Protein AF-A0A4Y2PPZ9-F1 (afdb_monomer_lite)

Foldseek 3Di:
DDDDDPPPPPDPPDPPPPCPVVVVVVVVVVVVVVVVVVVVVCPVVDPDPPVVVVVVVVVVVVVVVVVPDDDD

pLDDT: mean 77.6, std 11.66, range [53.66, 95.19]

Structure (mmCIF, N/CA/C/O backbone):
data_AF-A0A4Y2PPZ9-F1
#
_entry.id   AF-A0A4Y2PPZ9-F1
#
loop_
_atom_site.group_PDB
_atom_site.id
_atom_site.type_symbol
_atom_site.label_atom_id
_atom_site.label_alt_id
_atom_site.label_comp_id
_atom_site.label_asym_id
_atom_site.label_entity_id
_atom_site.label_seq_id
_atom_site.pdbx_PDB_ins_code
_atom_site.Cartn_x
_atom_site.Cartn_y
_atom_site.Cartn_z
_atom_site.occupancy
_atom_site.B_iso_or_equiv
_atom_site.auth_seq_id
_atom_site.auth_comp_id
_atom_site.auth_asym_id
_atom_site.auth_atom_id
_atom_site.pdbx_PDB_model_num
ATOM 1 N N . MET A 1 1 ? 25.278 20.725 -63.717 1.00 54.88 1 MET A N 1
ATOM 2 C CA . MET A 1 1 ? 25.488 19.742 -62.633 1.00 54.88 1 MET A CA 1
ATOM 3 C C . MET A 1 1 ? 24.590 20.099 -61.464 1.00 54.88 1 MET A C 1
ATOM 5 O O . MET A 1 1 ? 24.795 21.155 -60.881 1.00 54.88 1 MET A O 1
ATOM 9 N N . SER A 1 2 ? 23.616 19.246 -61.136 1.00 53.66 2 SER A N 1
ATOM 10 C CA . SER A 1 2 ? 22.848 19.314 -59.882 1.00 53.66 2 SER A CA 1
ATOM 11 C C . SER A 1 2 ? 22.331 17.908 -59.563 1.00 53.66 2 SER A C 1
ATOM 13 O O . SER A 1 2 ? 21.300 17.487 -60.080 1.00 53.66 2 SER A O 1
ATOM 15 N N . ALA A 1 3 ? 23.091 17.141 -58.780 1.00 56.81 3 ALA A N 1
ATOM 16 C CA . ALA A 1 3 ? 22.659 15.837 -58.285 1.00 56.81 3 ALA A CA 1
ATOM 17 C C . ALA A 1 3 ? 21.895 16.050 -56.971 1.00 56.81 3 ALA A C 1
ATOM 19 O O . ALA A 1 3 ? 22.501 16.332 -55.939 1.00 56.81 3 ALA A O 1
ATOM 20 N N . LEU A 1 4 ? 20.564 15.962 -57.031 1.00 61.47 4 LEU A N 1
ATOM 21 C CA . LEU A 1 4 ? 19.683 16.021 -55.866 1.00 61.47 4 LEU A CA 1
ATOM 22 C C . LEU A 1 4 ? 19.824 14.714 -55.075 1.00 61.47 4 LEU A C 1
ATOM 24 O O . LEU A 1 4 ? 19.378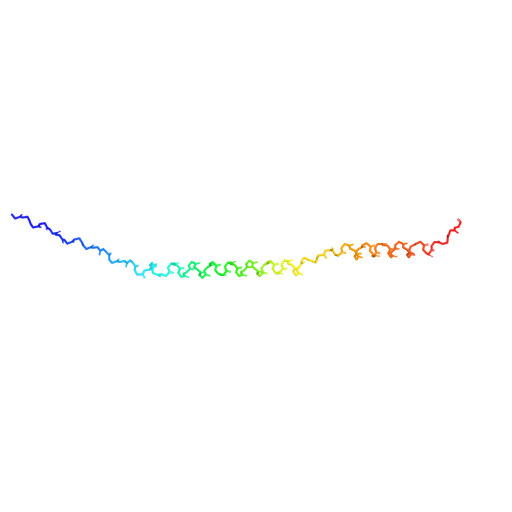 13.650 -55.504 1.00 61.47 4 LEU A O 1
ATOM 28 N N . HIS A 1 5 ? 20.482 14.793 -53.928 1.00 57.31 5 HIS A N 1
ATOM 29 C CA . HIS A 1 5 ? 20.728 13.676 -53.023 1.00 57.31 5 HIS A CA 1
ATOM 30 C C . HIS A 1 5 ? 19.403 13.248 -52.376 1.00 57.31 5 HIS A C 1
ATOM 32 O O . HIS A 1 5 ? 18.937 13.857 -51.415 1.00 57.31 5 HIS A O 1
ATOM 38 N N . LYS A 1 6 ? 18.800 12.164 -52.881 1.00 63.56 6 LYS A N 1
ATOM 39 C CA . LYS A 1 6 ? 17.734 11.412 -52.193 1.00 63.56 6 LYS A CA 1
ATOM 40 C C . LYS A 1 6 ? 18.324 10.557 -51.063 1.00 63.56 6 LYS A C 1
ATOM 42 O O . LYS A 1 6 ? 18.153 9.346 -51.028 1.00 63.56 6 LYS A O 1
ATOM 47 N N . GLY A 1 7 ? 19.075 11.196 -50.175 1.00 61.38 7 GLY A N 1
ATOM 48 C CA . GLY A 1 7 ? 19.711 10.581 -49.015 1.00 61.38 7 GLY A CA 1
ATOM 49 C C . GLY A 1 7 ? 19.141 11.170 -47.736 1.00 61.38 7 GLY A C 1
ATOM 50 O O . GLY A 1 7 ? 19.883 11.710 -46.925 1.00 61.38 7 GLY A O 1
ATOM 51 N N . GLY A 1 8 ? 17.815 11.154 -47.590 1.00 62.03 8 GLY A N 1
ATOM 52 C CA . GLY A 1 8 ? 17.188 11.472 -46.314 1.00 62.03 8 GLY A CA 1
ATOM 53 C C . GLY A 1 8 ? 17.465 10.329 -45.350 1.00 62.03 8 GLY A C 1
ATOM 54 O O . GLY A 1 8 ? 16.705 9.367 -45.312 1.00 62.03 8 GLY A O 1
ATOM 55 N N . THR A 1 9 ? 18.574 10.402 -44.617 1.00 68.12 9 THR A N 1
ATOM 56 C CA . THR A 1 9 ? 18.848 9.507 -43.492 1.00 68.12 9 THR A CA 1
ATOM 57 C C . THR A 1 9 ? 17.742 9.710 -42.462 1.00 68.12 9 THR A C 1
ATOM 59 O O . THR A 1 9 ? 17.767 10.673 -41.695 1.00 68.12 9 THR A O 1
ATOM 62 N N . LEU A 1 10 ? 16.740 8.828 -42.463 1.00 67.81 10 LEU A N 1
ATOM 63 C CA . LEU A 1 10 ? 15.800 8.731 -41.355 1.00 67.81 10 LEU A CA 1
ATOM 64 C C . LEU A 1 10 ? 16.611 8.286 -40.140 1.00 67.81 10 LEU A C 1
ATOM 66 O O . LEU A 1 10 ? 17.240 7.227 -40.155 1.00 67.81 10 LEU A O 1
ATOM 70 N N . LYS A 1 11 ? 16.667 9.153 -39.127 1.00 72.50 11 LYS A N 1
ATOM 71 C CA . LYS A 1 11 ? 17.366 8.871 -37.875 1.00 72.50 11 LYS A CA 1
ATOM 72 C C . LYS A 1 11 ? 16.811 7.556 -37.310 1.00 72.50 11 LYS A C 1
ATOM 74 O O . LYS A 1 11 ? 15.585 7.422 -37.263 1.00 72.50 11 LYS A O 1
ATOM 79 N N . PRO A 1 12 ? 17.664 6.592 -36.918 1.00 71.94 12 PRO A N 1
ATOM 80 C CA . PRO A 1 12 ? 17.175 5.372 -36.299 1.00 71.94 12 PRO A CA 1
ATOM 81 C C . PRO A 1 12 ? 16.361 5.729 -35.045 1.00 71.94 12 PRO A C 1
ATOM 83 O O . PRO A 1 12 ? 16.649 6.759 -34.416 1.00 71.94 12 PRO A O 1
ATOM 86 N N . PRO A 1 13 ? 15.350 4.916 -34.691 1.00 69.25 13 PRO A N 1
ATOM 87 C CA . PRO A 1 13 ? 14.617 5.093 -33.448 1.00 69.25 13 PRO A CA 1
ATOM 88 C C . PRO A 1 13 ? 15.607 5.247 -32.290 1.00 69.25 13 PRO A C 1
ATOM 90 O O . PRO A 1 13 ? 16.615 4.542 -32.224 1.00 69.25 13 PRO A O 1
ATOM 93 N N . SER A 1 14 ? 15.365 6.224 -31.417 1.00 70.69 14 SER A N 1
ATOM 94 C CA . SER A 1 14 ? 16.240 6.484 -30.276 1.00 70.69 14 SER A CA 1
ATOM 95 C C . SER A 1 14 ? 16.254 5.249 -29.355 1.00 70.69 14 SER A C 1
ATOM 97 O O . SER A 1 14 ? 15.178 4.896 -28.871 1.00 70.69 14 SER A O 1
ATOM 99 N N . PRO A 1 15 ? 17.422 4.656 -29.028 1.00 68.81 15 PRO A N 1
ATOM 100 C CA . PRO A 1 15 ? 17.538 3.415 -28.234 1.00 68.81 15 PRO A CA 1
ATOM 101 C C . PRO A 1 15 ? 17.007 3.476 -26.787 1.00 68.81 15 PRO A C 1
ATOM 103 O O . PRO A 1 15 ? 17.209 2.554 -26.009 1.00 68.81 15 PRO A O 1
ATOM 106 N N . GLY A 1 16 ? 16.402 4.593 -26.376 1.00 66.56 16 GLY A N 1
ATOM 107 C CA . GLY A 1 16 ? 15.927 4.831 -25.010 1.00 66.56 16 GLY A CA 1
ATOM 108 C C . GLY A 1 16 ? 14.406 4.842 -24.854 1.00 66.56 16 GLY A C 1
ATOM 109 O O . GLY A 1 16 ? 13.926 5.001 -23.738 1.00 66.56 16 GLY A O 1
ATOM 110 N N . LEU A 1 17 ? 13.645 4.712 -25.946 1.00 67.25 17 LEU A N 1
ATOM 111 C CA . LEU A 1 17 ? 12.173 4.734 -25.911 1.00 67.25 17 LEU A CA 1
ATOM 112 C C . LEU A 1 17 ? 11.547 3.341 -25.754 1.00 67.25 17 LEU A C 1
ATOM 114 O O . LEU A 1 17 ? 10.366 3.237 -25.452 1.00 67.25 17 LEU A O 1
ATOM 118 N N . GLU A 1 18 ? 12.338 2.281 -25.909 1.00 71.38 18 GLU A N 1
ATOM 119 C CA . GLU A 1 18 ? 11.893 0.878 -25.918 1.00 71.38 18 GLU A CA 1
ATOM 120 C C . GLU A 1 18 ? 11.421 0.383 -24.540 1.00 71.38 18 GLU A C 1
ATOM 122 O O . GLU A 1 18 ? 10.731 -0.626 -24.433 1.00 71.38 18 GLU A O 1
ATOM 127 N N . HIS A 1 19 ? 11.790 1.098 -23.476 1.00 75.44 19 HIS A N 1
ATOM 128 C CA . HIS A 1 19 ? 11.535 0.695 -22.093 1.00 75.44 19 HIS A CA 1
ATOM 129 C C . HIS A 1 19 ? 10.522 1.581 -21.370 1.00 75.44 19 HIS A C 1
ATOM 131 O O . HIS A 1 19 ? 10.205 1.305 -20.218 1.00 75.44 19 HIS A O 1
ATOM 137 N N . VAL A 1 20 ? 10.019 2.640 -22.010 1.00 79.81 20 VAL A N 1
ATOM 138 C CA . VAL A 1 20 ? 9.122 3.607 -21.355 1.00 79.81 20 VAL A CA 1
ATOM 139 C C . VAL A 1 20 ? 7.828 2.937 -20.898 1.00 79.81 20 VAL A C 1
ATOM 141 O O . VAL A 1 20 ? 7.400 3.170 -19.771 1.00 79.81 20 VAL A O 1
ATOM 144 N N . ASP A 1 21 ? 7.261 2.052 -21.718 1.00 81.44 21 ASP A N 1
ATOM 145 C CA . ASP A 1 21 ? 6.030 1.330 -21.380 1.00 81.44 21 ASP A CA 1
ATOM 146 C C . ASP A 1 21 ? 6.252 0.356 -20.212 1.00 81.44 21 ASP A C 1
ATOM 148 O O . ASP A 1 21 ? 5.496 0.358 -19.247 1.00 81.44 21 ASP A O 1
ATOM 152 N N . VAL A 1 22 ? 7.370 -0.381 -20.222 1.00 83.88 22 VAL A N 1
ATOM 153 C CA . VAL A 1 22 ? 7.751 -1.296 -19.129 1.00 83.88 22 VAL A CA 1
ATOM 154 C C . VAL A 1 22 ? 7.990 -0.538 -17.820 1.00 83.88 22 VAL A C 1
ATOM 156 O O . VAL A 1 22 ? 7.603 -1.002 -16.751 1.00 83.88 22 VAL A O 1
ATOM 159 N N . ILE A 1 23 ? 8.627 0.634 -17.887 1.00 88.25 23 ILE A N 1
ATOM 160 C CA . ILE A 1 23 ? 8.861 1.488 -16.718 1.00 88.25 23 ILE A CA 1
ATOM 161 C C . ILE A 1 23 ? 7.530 2.009 -16.170 1.00 88.25 23 ILE A C 1
ATOM 163 O O . ILE A 1 23 ? 7.319 1.954 -14.962 1.00 88.25 23 ILE A O 1
ATOM 167 N N . ASN A 1 24 ? 6.627 2.476 -17.034 1.00 89.50 24 ASN A N 1
ATOM 168 C CA . ASN A 1 24 ? 5.314 2.963 -16.615 1.00 89.50 24 ASN A CA 1
ATOM 169 C C . ASN A 1 24 ? 4.480 1.861 -15.951 1.0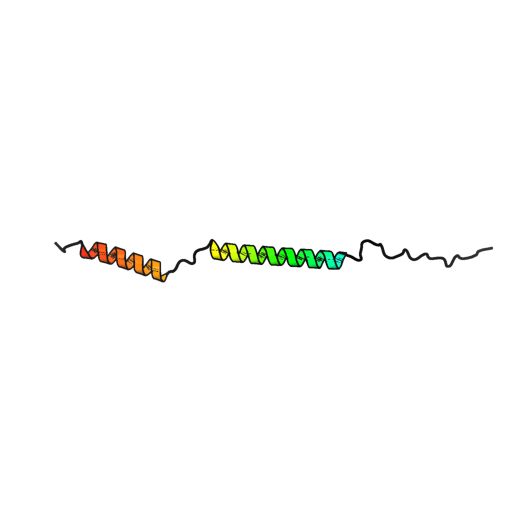0 89.50 24 ASN A C 1
ATOM 171 O O . ASN A 1 24 ? 3.888 2.107 -14.903 1.00 89.50 24 ASN A O 1
ATOM 175 N N . ASP A 1 25 ? 4.484 0.647 -16.499 1.00 88.12 25 ASP A N 1
ATOM 176 C CA . ASP A 1 25 ? 3.763 -0.489 -15.920 1.00 88.12 25 ASP A CA 1
ATOM 177 C C . ASP A 1 25 ? 4.304 -0.865 -14.533 1.00 88.12 25 ASP A C 1
ATOM 179 O O . ASP A 1 25 ? 3.536 -1.098 -13.598 1.00 88.12 25 ASP A O 1
ATOM 183 N N . VAL A 1 26 ? 5.631 -0.861 -14.359 1.00 92.88 26 VAL A N 1
ATOM 184 C CA . VAL A 1 26 ? 6.263 -1.117 -13.055 1.00 92.88 26 VAL A CA 1
ATOM 185 C C . VAL A 1 26 ? 5.912 -0.024 -12.046 1.00 92.88 26 VAL A C 1
ATOM 187 O O . VAL A 1 26 ? 5.586 -0.337 -10.902 1.00 92.88 26 VAL A O 1
ATOM 190 N N . LEU A 1 27 ? 5.953 1.246 -12.453 1.00 93.44 27 LEU A N 1
ATOM 191 C CA . LEU A 1 27 ? 5.601 2.368 -11.580 1.00 93.44 27 LEU A CA 1
ATOM 192 C C . LEU A 1 27 ? 4.123 2.335 -11.173 1.00 93.44 27 LEU A C 1
ATOM 194 O O . LEU A 1 27 ? 3.812 2.589 -10.008 1.00 93.44 27 LEU A O 1
ATOM 198 N N . ASN A 1 28 ? 3.225 1.976 -12.093 1.00 94.12 28 ASN A N 1
ATOM 199 C CA . ASN A 1 28 ? 1.804 1.809 -11.790 1.00 94.12 28 ASN A CA 1
ATOM 200 C C . ASN A 1 28 ? 1.588 0.682 -10.775 1.00 94.12 28 ASN A C 1
ATOM 202 O O . ASN A 1 28 ? 0.942 0.906 -9.757 1.00 94.12 28 ASN A O 1
ATOM 206 N N . ASN A 1 29 ? 2.208 -0.483 -10.986 1.00 92.94 29 ASN A N 1
ATOM 207 C CA . ASN A 1 29 ? 2.108 -1.613 -10.060 1.00 92.94 29 ASN A CA 1
ATOM 208 C C . ASN A 1 29 ? 2.633 -1.271 -8.650 1.00 92.94 29 ASN A C 1
ATOM 210 O O . ASN A 1 29 ? 2.008 -1.621 -7.653 1.00 92.94 29 ASN A O 1
ATOM 214 N N . ILE A 1 30 ? 3.752 -0.542 -8.551 1.00 94.31 30 ILE A N 1
ATOM 215 C CA . ILE A 1 30 ? 4.278 -0.064 -7.259 1.00 94.31 30 ILE A CA 1
ATOM 216 C C . ILE A 1 30 ? 3.27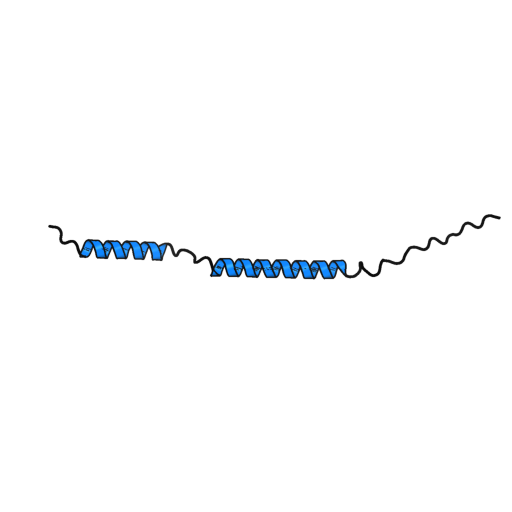5 0.877 -6.578 1.00 94.31 30 ILE A C 1
ATOM 218 O O . ILE A 1 30 ? 3.030 0.752 -5.381 1.00 94.31 30 ILE A O 1
ATOM 222 N N . THR A 1 31 ? 2.677 1.794 -7.342 1.00 94.06 31 THR A N 1
ATOM 223 C CA . THR A 1 31 ? 1.710 2.769 -6.817 1.00 94.06 31 THR A CA 1
ATOM 224 C C . THR A 1 31 ? 0.442 2.086 -6.297 1.00 94.06 31 THR A C 1
ATOM 226 O O . THR A 1 31 ? -0.043 2.427 -5.219 1.00 94.06 31 THR A O 1
ATOM 229 N N . GLU A 1 32 ? -0.083 1.105 -7.033 1.00 93.62 32 GLU A N 1
ATOM 230 C CA . GLU A 1 32 ? -1.252 0.318 -6.619 1.00 93.62 32 GLU A CA 1
ATOM 231 C C . GLU A 1 32 ? -0.963 -0.500 -5.355 1.00 93.62 32 GLU A C 1
ATOM 233 O O . GLU A 1 32 ? -1.757 -0.491 -4.413 1.00 93.62 32 GLU A O 1
ATOM 238 N N . GLN A 1 33 ? 0.207 -1.139 -5.292 1.00 94.44 33 GLN A N 1
ATOM 239 C CA . GLN A 1 33 ? 0.620 -1.922 -4.132 1.00 94.44 33 GLN A CA 1
ATOM 240 C C . GLN A 1 33 ? 0.772 -1.059 -2.867 1.00 94.44 33 GLN A C 1
ATOM 242 O O . GLN A 1 33 ? 0.367 -1.475 -1.780 1.00 94.44 33 GLN A O 1
ATOM 247 N N . GLU A 1 34 ? 1.351 0.139 -2.982 1.00 94.31 34 GLU A N 1
ATOM 248 C CA . GLU A 1 34 ? 1.509 1.054 -1.846 1.00 94.31 34 GLU A CA 1
ATOM 249 C C . GLU A 1 34 ? 0.153 1.574 -1.340 1.00 94.31 34 GLU A C 1
ATOM 251 O O . GLU A 1 34 ? -0.061 1.675 -0.127 1.00 94.31 34 GLU A O 1
ATOM 256 N N . LEU A 1 35 ? -0.800 1.816 -2.246 1.00 94.94 35 LEU A N 1
ATOM 257 C CA . LEU A 1 35 ? -2.161 2.204 -1.882 1.00 94.94 35 LEU A CA 1
ATOM 258 C C . LEU A 1 35 ? -2.886 1.092 -1.109 1.00 94.94 35 LEU A C 1
ATOM 260 O O . LEU A 1 35 ? -3.445 1.358 -0.045 1.00 94.94 35 LEU A O 1
ATOM 264 N N . GLU A 1 36 ? -2.830 -0.152 -1.587 1.00 92.94 36 GLU A N 1
ATOM 265 C CA . GLU A 1 36 ? -3.450 -1.303 -0.914 1.00 92.94 36 GLU A CA 1
ATOM 266 C C . GLU A 1 36 ? -2.865 -1.519 0.493 1.00 92.94 36 GLU A C 1
ATOM 268 O O . GLU A 1 36 ? -3.589 -1.782 1.463 1.00 92.94 36 GLU A O 1
ATOM 273 N N . GLN A 1 37 ? -1.548 -1.347 0.643 1.00 95.19 37 GLN A N 1
ATOM 274 C CA . GLN A 1 37 ? -0.886 -1.410 1.945 1.00 95.19 37 GLN A CA 1
ATOM 275 C C . GLN A 1 37 ? -1.351 -0.292 2.878 1.00 95.19 37 GLN A C 1
ATOM 277 O O . GLN A 1 37 ? -1.608 -0.547 4.058 1.00 95.19 37 GLN A O 1
ATOM 282 N N . GLN A 1 38 ? -1.488 0.932 2.368 1.00 93.69 38 GLN A N 1
ATOM 283 C CA . GLN A 1 38 ? -1.979 2.064 3.146 1.00 93.69 38 GLN A CA 1
ATOM 284 C C . GLN A 1 38 ? -3.433 1.859 3.590 1.00 93.69 38 GLN A C 1
ATOM 286 O O . GLN A 1 38 ? -3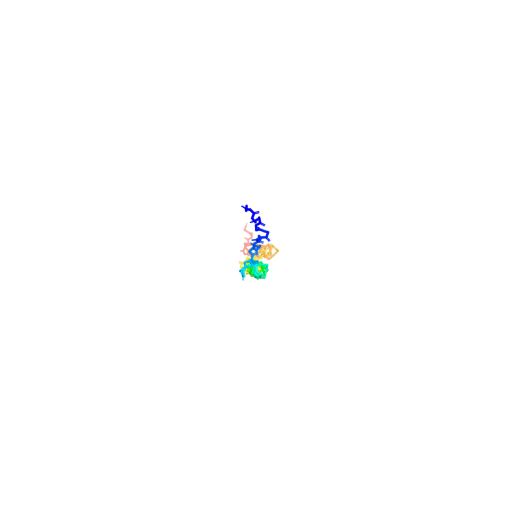.754 2.124 4.747 1.00 93.69 38 GLN A O 1
ATOM 291 N N . GLU A 1 39 ? -4.307 1.357 2.717 1.00 88.94 39 GLU A N 1
ATOM 292 C CA . GLU A 1 39 ? -5.700 1.040 3.057 1.00 88.94 39 GLU A CA 1
ATOM 293 C C . GLU A 1 39 ? -5.787 -0.068 4.109 1.00 88.94 39 GLU A C 1
ATOM 295 O O . GLU A 1 39 ? -6.506 0.067 5.102 1.00 88.94 39 GLU A O 1
ATOM 300 N N . THR A 1 40 ? -4.981 -1.119 3.959 1.00 88.31 40 THR A N 1
ATOM 301 C CA . THR A 1 40 ? -4.889 -2.208 4.939 1.00 88.31 40 THR A CA 1
ATOM 302 C C . THR A 1 40 ? -4.425 -1.687 6.301 1.00 88.31 40 THR A C 1
ATOM 304 O O . THR A 1 40 ? -5.023 -2.004 7.331 1.00 88.31 40 THR A O 1
ATOM 307 N N . GLN A 1 41 ? -3.401 -0.829 6.327 1.00 88.38 41 GLN A N 1
ATOM 308 C CA . GLN A 1 41 ? -2.927 -0.199 7.561 1.00 88.38 41 GLN A CA 1
ATOM 309 C C . GLN A 1 41 ? -3.966 0.748 8.166 1.00 88.38 41 GLN A C 1
ATOM 311 O O . GLN A 1 41 ? -4.130 0.782 9.385 1.00 88.38 41 GLN A O 1
ATOM 316 N N . ASN A 1 42 ? -4.710 1.489 7.347 1.00 84.69 42 ASN A N 1
ATOM 317 C CA . ASN A 1 42 ? -5.790 2.351 7.820 1.00 84.69 42 ASN A CA 1
ATOM 318 C C . ASN A 1 42 ? -6.902 1.529 8.487 1.00 84.69 42 ASN A C 1
ATOM 320 O O . ASN A 1 42 ? -7.388 1.922 9.545 1.00 84.69 42 ASN A O 1
ATOM 324 N N . LEU A 1 43 ? -7.255 0.362 7.942 1.00 82.81 43 LEU A N 1
ATOM 325 C CA . LEU A 1 43 ? -8.223 -0.553 8.559 1.00 82.81 43 LEU A CA 1
ATOM 326 C C . LEU A 1 43 ? -7.717 -1.138 9.886 1.00 82.81 43 LEU A C 1
ATOM 328 O O . LEU A 1 43 ? -8.474 -1.251 10.844 1.00 82.81 43 LEU A O 1
ATOM 332 N N . LEU A 1 44 ? -6.430 -1.480 9.969 1.00 81.19 44 LEU A N 1
ATOM 333 C CA . LEU A 1 44 ? -5.808 -1.999 11.193 1.00 81.19 44 LEU A CA 1
ATOM 334 C C . LEU A 1 44 ? -5.652 -0.938 12.292 1.00 81.19 44 LEU A C 1
ATOM 336 O O . LEU A 1 44 ? -5.735 -1.254 13.479 1.00 81.19 44 LEU A O 1
ATOM 340 N N . THR A 1 45 ? -5.396 0.312 11.908 1.00 79.06 45 THR A N 1
ATOM 341 C CA . THR A 1 45 ? -5.151 1.428 12.840 1.00 79.06 45 THR A CA 1
ATOM 342 C C . THR A 1 45 ? -6.421 2.165 13.245 1.00 79.06 45 THR A C 1
ATOM 344 O O . THR A 1 45 ? -6.424 2.833 14.281 1.00 79.06 45 THR A O 1
ATOM 347 N N . THR A 1 46 ? -7.504 2.014 12.482 1.00 76.19 46 THR A N 1
ATOM 348 C CA . THR A 1 46 ? -8.814 2.582 12.800 1.00 76.19 46 THR A CA 1
ATOM 349 C C . THR A 1 46 ? -9.697 1.478 13.379 1.00 76.19 46 THR A C 1
ATOM 351 O O . THR A 1 46 ? -10.367 0.779 12.624 1.00 76.19 46 THR A O 1
ATOM 354 N N . PRO A 1 47 ? -9.720 1.270 14.710 1.00 70.00 47 PRO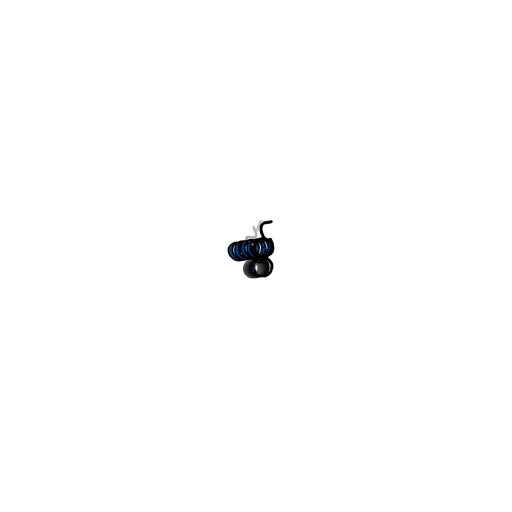 A N 1
ATOM 355 C CA . PRO A 1 47 ? -10.666 0.335 15.294 1.00 70.00 47 PRO A CA 1
ATOM 356 C C . PRO A 1 47 ? -12.076 0.825 14.972 1.00 70.00 47 PRO A C 1
ATOM 358 O O . PRO A 1 47 ? -12.460 1.920 15.394 1.00 70.00 47 PRO A O 1
ATOM 361 N N . GLU A 1 48 ? -12.847 0.025 14.232 1.00 70.94 48 GLU A N 1
ATOM 362 C CA . GLU A 1 48 ? -14.276 0.271 14.085 1.00 70.94 48 GLU A CA 1
AT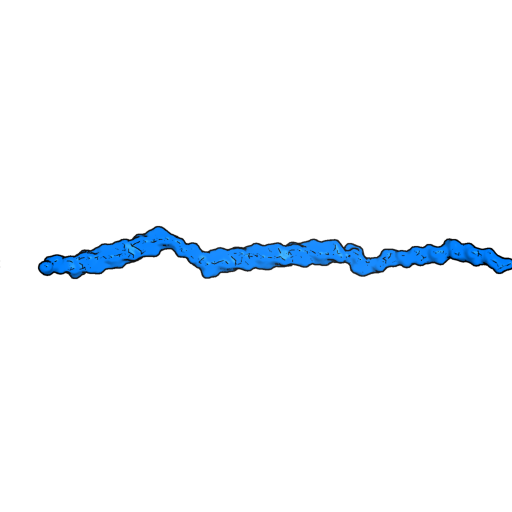OM 363 C C . GLU A 1 48 ? -14.866 0.403 15.492 1.00 70.94 48 GLU A C 1
ATOM 365 O O . GLU A 1 48 ? -14.725 -0.514 16.316 1.00 70.94 48 GLU A O 1
ATOM 370 N N . PRO A 1 49 ? -15.489 1.543 15.831 1.00 67.06 49 PRO A N 1
ATOM 371 C CA . PRO A 1 49 ? -16.176 1.639 17.095 1.00 67.06 49 PRO A CA 1
ATOM 372 C C . PRO A 1 49 ? -17.320 0.631 17.038 1.00 67.06 49 PRO A C 1
ATOM 374 O O . PRO A 1 49 ? -18.309 0.840 16.338 1.00 67.06 49 PRO A O 1
ATOM 377 N N . ILE A 1 50 ? -17.182 -0.476 17.772 1.00 74.62 50 ILE A N 1
ATOM 378 C CA . ILE A 1 50 ? -18.266 -1.439 17.943 1.00 74.62 50 ILE A CA 1
ATOM 379 C C . ILE A 1 50 ? -19.339 -0.727 18.768 1.00 74.62 50 ILE A C 1
ATOM 381 O O . ILE A 1 50 ? -19.319 -0.731 20.004 1.00 74.62 50 ILE A O 1
ATOM 385 N N . HIS A 1 51 ? -20.242 -0.050 18.064 1.00 71.44 51 HIS A N 1
ATOM 386 C CA . HIS A 1 51 ? -21.290 0.798 18.620 1.00 71.44 51 HIS A CA 1
ATOM 387 C C . HIS A 1 51 ? -22.099 0.038 19.685 1.00 71.44 51 HIS A C 1
ATOM 389 O O . HIS A 1 51 ? -22.357 0.545 20.779 1.00 71.44 51 HIS A O 1
ATOM 395 N N . ASP A 1 52 ? -22.370 -1.242 19.436 1.00 72.88 52 ASP A N 1
ATOM 396 C CA . ASP A 1 52 ? -23.123 -2.111 20.340 1.00 72.88 52 ASP A CA 1
ATOM 397 C C . ASP A 1 52 ? -22.373 -2.455 21.637 1.00 72.88 52 ASP A C 1
ATOM 399 O O . ASP A 1 52 ? -22.993 -2.603 22.693 1.00 72.88 52 ASP A O 1
ATOM 403 N N . VAL A 1 53 ? -21.039 -2.545 21.606 1.00 76.19 53 VAL A N 1
ATOM 404 C CA . VAL A 1 53 ? -20.214 -2.802 22.802 1.00 76.19 53 VAL A CA 1
ATOM 405 C C . VAL A 1 53 ? -20.139 -1.553 23.675 1.00 76.19 53 VAL A C 1
ATOM 407 O O . VAL A 1 53 ? -20.223 -1.648 24.902 1.00 76.19 53 VAL A O 1
ATOM 410 N N . GLN A 1 54 ? -20.049 -0.370 23.062 1.00 81.88 54 GLN A N 1
ATOM 411 C CA . GLN A 1 54 ? -20.098 0.898 23.789 1.00 81.88 54 GLN A CA 1
ATOM 412 C C . GLN A 1 54 ? -21.456 1.086 24.481 1.00 81.88 54 GLN A C 1
ATOM 414 O O . GLN A 1 54 ? -21.490 1.412 25.671 1.00 81.88 54 GLN A O 1
ATOM 419 N N . LEU A 1 55 ? -22.568 0.793 23.793 1.00 81.12 55 LEU A N 1
ATOM 420 C CA . LEU A 1 55 ? -23.913 0.837 24.377 1.00 81.12 55 LEU A CA 1
ATOM 421 C C . LEU A 1 55 ? -24.096 -0.175 25.519 1.00 81.12 55 LEU A C 1
ATOM 423 O O . LEU A 1 55 ? -24.630 0.182 26.573 1.00 81.12 55 LEU A O 1
ATOM 427 N N . GLN A 1 56 ? -23.608 -1.411 25.368 1.00 83.75 56 GLN A N 1
ATOM 428 C CA . GLN A 1 56 ? -23.634 -2.409 26.446 1.00 83.75 56 GLN A CA 1
ATOM 429 C C . GLN A 1 56 ? -22.817 -1.966 27.667 1.00 83.75 56 GLN A C 1
ATOM 431 O O . GLN A 1 56 ? -23.260 -2.152 28.803 1.00 83.75 56 GLN A O 1
ATOM 436 N N . LEU A 1 57 ? -21.653 -1.340 27.460 1.00 84.31 57 LEU A N 1
ATOM 437 C CA . LEU A 1 57 ? -20.813 -0.834 28.546 1.00 84.31 57 LEU A CA 1
ATOM 438 C C . LEU A 1 57 ? -21.470 0.345 29.279 1.00 84.31 57 LEU A C 1
ATOM 440 O O . LEU A 1 57 ? -21.445 0.392 30.513 1.00 84.31 57 LEU A O 1
ATOM 444 N N . VAL A 1 58 ? -22.090 1.273 28.539 1.00 84.56 58 VAL A N 1
ATOM 445 C CA . VAL A 1 58 ? -22.881 2.381 29.103 1.00 84.56 58 VAL A CA 1
ATOM 446 C C . VAL A 1 58 ? -24.051 1.831 29.924 1.00 84.56 58 VAL A C 1
ATOM 448 O O . VAL A 1 58 ? -24.203 2.197 31.094 1.00 84.56 58 VAL A O 1
ATOM 451 N N . GLY A 1 59 ? -24.808 0.875 29.375 1.00 85.19 59 GLY A N 1
ATOM 452 C CA . GLY A 1 59 ? -25.907 0.208 30.078 1.00 85.19 59 GLY A CA 1
ATOM 453 C C . GLY A 1 59 ? -25.452 -0.549 31.332 1.00 85.19 59 GLY A C 1
ATOM 454 O O . GLY A 1 59 ? -26.086 -0.460 32.387 1.00 85.19 59 GLY A O 1
ATOM 455 N N . TYR A 1 60 ? -24.310 -1.240 31.270 1.00 82.19 60 TYR A N 1
ATOM 456 C CA . TYR A 1 60 ? -23.713 -1.924 32.419 1.00 82.19 60 TYR A CA 1
ATOM 457 C C . TYR A 1 60 ? -23.299 -0.944 33.524 1.00 82.19 60 TYR A C 1
ATOM 459 O O . TYR A 1 60 ? -23.628 -1.162 34.695 1.00 82.19 60 TYR A O 1
ATOM 467 N N . LYS A 1 61 ? -22.618 0.160 33.175 1.00 84.31 61 LYS A N 1
ATOM 468 C CA . LYS A 1 61 ? -22.230 1.196 34.145 1.00 84.31 61 LYS A CA 1
ATOM 469 C C . LYS A 1 61 ? -23.452 1.797 34.835 1.00 84.31 61 LYS A C 1
ATOM 471 O O . LYS A 1 61 ? -23.453 1.891 36.062 1.00 84.31 61 LYS A O 1
ATOM 476 N N . GLN A 1 62 ? -24.503 2.129 34.087 1.00 82.19 62 GLN A N 1
ATOM 477 C CA . GLN A 1 62 ? -25.734 2.676 34.657 1.00 82.19 62 GLN A CA 1
ATOM 478 C C . GLN A 1 62 ? -26.411 1.684 35.610 1.00 82.19 62 GLN A C 1
ATOM 480 O O . GLN A 1 62 ? -26.743 2.047 36.737 1.00 82.19 62 GLN A O 1
ATOM 485 N N . LYS A 1 63 ? -26.517 0.407 35.222 1.00 80.25 63 LYS A N 1
ATOM 486 C CA . LYS A 1 63 ? -27.095 -0.656 36.062 1.00 80.25 63 LYS A CA 1
ATOM 487 C C . LYS A 1 63 ? -26.320 -0.884 37.364 1.00 80.25 63 LYS A C 1
ATOM 489 O O . LYS A 1 63 ? -26.922 -1.219 38.383 1.00 80.25 63 LYS A O 1
ATOM 494 N N . ARG A 1 64 ? -24.992 -0.714 37.358 1.00 79.69 64 ARG A N 1
ATOM 495 C CA . ARG A 1 64 ? -24.182 -0.767 38.590 1.00 79.69 64 ARG A CA 1
ATOM 496 C C . ARG A 1 64 ? -24.376 0.461 39.476 1.00 79.69 64 ARG A C 1
ATOM 498 O O . ARG A 1 64 ? -24.397 0.320 40.693 1.00 79.69 64 ARG A O 1
ATOM 505 N N . MET A 1 65 ? -24.525 1.639 38.875 1.00 73.69 65 MET A N 1
ATOM 506 C CA . MET A 1 65 ? -24.735 2.898 39.596 1.00 73.69 65 MET A CA 1
ATOM 507 C C . MET A 1 65 ? -26.116 2.953 40.267 1.00 73.69 65 MET A C 1
ATOM 509 O O . MET A 1 65 ? -26.241 3.515 41.352 1.00 73.69 65 MET A O 1
ATOM 513 N N . THR A 1 66 ? -27.142 2.340 39.666 1.00 73.62 66 THR A N 1
ATOM 514 C CA . THR A 1 66 ? -28.501 2.283 40.231 1.00 73.62 66 THR A CA 1
ATOM 515 C C . THR A 1 66 ? -28.659 1.188 41.281 1.00 73.62 66 THR A C 1
ATOM 517 O O . THR A 1 66 ? -29.238 1.444 42.329 1.00 73.62 66 THR A O 1
ATOM 520 N N . LYS A 1 67 ? -28.071 -0.001 41.084 1.00 71.69 67 LYS A N 1
ATOM 521 C CA . LYS A 1 67 ? -28.108 -1.088 42.085 1.00 71.69 67 LYS A CA 1
ATOM 522 C C . LYS A 1 67 ? -27.424 -0.752 43.420 1.00 71.69 67 LYS A C 1
ATOM 524 O O . LYS A 1 67 ? -27.681 -1.433 44.406 1.00 71.69 67 LYS A O 1
ATOM 529 N N . GLY A 1 68 ? -26.549 0.255 43.457 1.00 63.19 68 GLY A N 1
ATOM 530 C CA . GLY A 1 68 ? -25.898 0.736 44.683 1.00 63.19 68 GLY A CA 1
ATOM 531 C C . GLY A 1 68 ? -26.659 1.843 45.422 1.00 63.19 68 GLY A C 1
ATOM 532 O O . GLY A 1 68 ? -26.329 2.137 46.570 1.00 63.19 68 GLY A O 1
ATOM 533 N N . ARG A 1 69 ? -27.672 2.458 44.800 1.00 63.81 69 ARG A N 1
ATOM 534 C CA . ARG A 1 69 ? -28.530 3.454 45.449 1.00 63.81 69 ARG A CA 1
ATOM 535 C C . ARG A 1 69 ? -29.749 2.734 46.015 1.00 63.81 69 ARG A C 1
ATOM 537 O O . ARG A 1 69 ? -30.663 2.390 45.278 1.00 63.81 69 ARG A O 1
ATOM 544 N N . ARG A 1 70 ? -29.750 2.488 47.328 1.00 65.31 70 ARG A N 1
ATOM 545 C CA . ARG A 1 70 ? -31.013 2.281 48.046 1.00 65.31 70 ARG A CA 1
ATOM 546 C C . ARG A 1 70 ? -31.807 3.578 47.903 1.00 65.31 70 ARG A C 1
ATOM 548 O O . ARG A 1 70 ? -31.278 4.632 48.251 1.00 65.31 70 ARG A O 1
ATOM 555 N N . GLU A 1 71 ? -33.008 3.493 47.339 1.00 65.25 71 GLU A N 1
ATOM 556 C CA . GLU A 1 71 ? -34.010 4.548 47.492 1.00 65.25 71 GLU A CA 1
ATOM 557 C C . GLU A 1 71 ? -34.182 4.788 48.996 1.00 65.25 71 GLU A C 1
ATOM 559 O O . GLU A 1 71 ? -34.450 3.852 49.755 1.00 65.25 71 GLU A O 1
ATOM 564 N N . VAL A 1 72 ? -33.875 6.016 49.409 1.00 55.81 72 VAL A N 1
ATOM 565 C CA . VAL A 1 72 ? -34.137 6.566 50.743 1.00 55.81 72 VAL A CA 1
ATOM 566 C C . VAL A 1 72 ? -35.455 7.309 50.709 1.00 55.81 72 VAL A C 1
ATOM 568 O O . VAL A 1 72 ? -35.692 7.998 49.690 1.00 55.81 72 VAL A O 1
#

Radius of gyration: 35.64 Å; chains: 1; bounding box: 60×22×113 Å

Sequence (72 aa):
MSALHKGGTLKPPSPGLEHVDVINDVLNNITEQELEQQETQNLLTTPEPIHDVQLQLVGYKQKRMTKGRREV

Secondary structure (DSSP, 8-state):
---------PPPPPTTSTTHHHHHHHHHHHHHHHHHHHHHHHHHHS----HHHHHHHHHHHHHHHHHT----

Organism: Araneus ventricosus (NCBI:txid182803)